Protein AF-A0A0R3PWZ1-F1 (afdb_monomer_lite)

Organism: Angiostrongylus costaricensis (NCBI:txid334426)

Foldseek 3Di:
DDDDDDDDDDDDDDDDPVNDPPVPPVVVVVVVVVVVVVVVVVVVVVVVVVVVVVVVVVVVPPDDVVNVVVVVVVVVVVVVVCCCVPVVDPPPPQLVVLVVVLVVVCVVPPPCSVVSVVSVVVSVVSVVVVVVCVVVPD

InterPro domains:
  IPR052632 MICOS complex subunit Mic19 [PTHR21588] (31-136)

pLDDT: mean 78.79, std 14.8, range [40.28, 95.31]

Structure (mmCIF, N/CA/C/O backbone):
data_AF-A0A0R3PWZ1-F1
#
_entry.id   AF-A0A0R3PWZ1-F1
#
loop_
_atom_site.group_PDB
_atom_site.id
_atom_site.type_symbol
_atom_site.label_atom_id
_atom_site.label_alt_id
_atom_site.label_comp_id
_atom_site.label_asym_id
_atom_site.label_entity_id
_atom_site.label_seq_id
_atom_site.pdbx_PDB_ins_code
_atom_site.Cartn_x
_atom_site.Cartn_y
_atom_site.Cartn_z
_atom_site.occupancy
_atom_site.B_iso_or_equiv
_atom_site.auth_seq_id
_atom_site.auth_comp_id
_atom_site.auth_asym_id
_atom_site.auth_atom_id
_atom_site.pdbx_PDB_model_num
ATOM 1 N N . MET A 1 1 ? 104.108 -31.757 -54.960 1.00 41.91 1 MET A N 1
ATOM 2 C CA . MET A 1 1 ? 103.082 -32.601 -55.608 1.00 41.91 1 MET A CA 1
ATOM 3 C C . MET A 1 1 ? 102.844 -33.812 -54.723 1.00 41.91 1 MET A C 1
ATOM 5 O O . MET A 1 1 ? 103.827 -34.422 -54.335 1.00 41.91 1 MET A O 1
ATOM 9 N N . GLY A 1 2 ? 101.577 -34.128 -54.437 1.00 45.41 2 GLY A N 1
ATOM 10 C CA . GLY A 1 2 ? 101.139 -35.422 -53.900 1.00 45.41 2 GLY A CA 1
ATOM 11 C C . GLY A 1 2 ? 101.084 -35.538 -52.375 1.00 45.41 2 GLY A C 1
ATOM 12 O O . GLY A 1 2 ? 102.123 -35.536 -51.733 1.00 45.41 2 GLY A O 1
ATOM 13 N N . SER A 1 3 ? 99.862 -35.666 -51.846 1.00 40.28 3 SER A N 1
ATOM 14 C CA . SER A 1 3 ? 99.496 -36.536 -50.715 1.00 40.28 3 SER A CA 1
ATOM 15 C C . SER A 1 3 ? 97.969 -36.561 -50.607 1.00 40.28 3 SER A C 1
ATOM 17 O O . SER A 1 3 ? 97.358 -35.620 -50.106 1.00 40.28 3 SER A O 1
ATOM 19 N N . SER A 1 4 ? 97.358 -37.620 -51.134 1.00 47.94 4 SER A N 1
ATOM 20 C CA . SER A 1 4 ? 95.931 -37.915 -50.991 1.00 47.94 4 SER A CA 1
ATOM 21 C C . SER A 1 4 ? 95.685 -38.523 -49.611 1.00 47.94 4 SER A C 1
ATOM 23 O O . SER A 1 4 ? 96.275 -39.552 -49.292 1.00 47.94 4 SER A O 1
ATOM 25 N N . GLN A 1 5 ? 94.814 -37.925 -48.800 1.00 46.25 5 GLN A N 1
ATOM 26 C CA . GLN A 1 5 ? 94.238 -38.593 -47.632 1.00 46.25 5 GLN A CA 1
ATOM 27 C C . GLN A 1 5 ? 92.798 -38.981 -47.964 1.00 46.25 5 GLN A C 1
ATOM 29 O O . GLN A 1 5 ? 91.972 -38.122 -48.259 1.00 46.25 5 GLN A O 1
ATOM 34 N N . SER A 1 6 ? 92.537 -40.288 -47.960 1.00 52.56 6 SER A N 1
ATOM 35 C CA . SER A 1 6 ? 91.194 -40.862 -48.051 1.00 52.56 6 SER A CA 1
ATOM 36 C C . SER A 1 6 ? 90.573 -40.838 -46.654 1.00 52.56 6 SER A C 1
ATOM 38 O O . SER A 1 6 ? 91.215 -41.288 -45.707 1.00 52.56 6 SER A O 1
ATOM 40 N N . GLN A 1 7 ? 89.361 -40.304 -46.518 1.00 52.31 7 GLN A N 1
ATOM 41 C CA . GLN A 1 7 ? 88.554 -40.401 -45.300 1.00 52.31 7 GLN A CA 1
ATOM 42 C C . GLN A 1 7 ? 87.459 -41.450 -45.536 1.00 52.31 7 GLN A C 1
ATOM 44 O O . GLN A 1 7 ? 86.674 -41.310 -46.470 1.00 52.31 7 GLN A O 1
ATOM 49 N N . GLU A 1 8 ? 87.436 -42.511 -44.725 1.00 59.28 8 GLU A N 1
ATOM 50 C CA . GLU A 1 8 ? 86.307 -43.448 -44.623 1.00 59.28 8 GLU A CA 1
ATOM 51 C C . GLU A 1 8 ? 85.128 -42.742 -43.929 1.00 59.28 8 GLU A C 1
ATOM 53 O O . GLU A 1 8 ? 85.274 -42.248 -42.809 1.00 59.28 8 GLU A O 1
ATOM 58 N N . GLU A 1 9 ? 83.971 -42.671 -44.594 1.00 64.31 9 GLU A N 1
ATOM 59 C CA . GLU A 1 9 ? 82.715 -42.184 -44.005 1.00 64.31 9 GLU A CA 1
ATOM 60 C C . GLU A 1 9 ? 82.015 -43.287 -43.180 1.00 64.31 9 GLU A C 1
ATOM 62 O O . GLU A 1 9 ? 82.086 -44.462 -43.546 1.00 64.31 9 GLU A O 1
ATOM 67 N N . PRO A 1 10 ? 81.325 -42.932 -42.076 1.00 63.06 10 PRO A N 1
ATOM 68 C CA . PRO A 1 10 ? 80.636 -43.886 -41.207 1.00 63.06 10 PRO A CA 1
ATOM 69 C C . PRO A 1 10 ? 79.372 -44.472 -41.855 1.00 63.06 10 PRO A C 1
ATOM 71 O O . PRO A 1 10 ? 78.689 -43.804 -42.631 1.00 63.06 10 PRO A O 1
ATOM 74 N N . ASP A 1 11 ? 79.034 -45.710 -41.482 1.00 65.25 11 ASP A N 1
ATOM 75 C CA . ASP A 1 11 ? 77.862 -46.429 -41.993 1.00 65.25 11 ASP A CA 1
ATOM 76 C C . ASP A 1 11 ? 76.552 -45.777 -41.513 1.00 65.25 11 ASP A C 1
ATOM 78 O O . ASP A 1 11 ? 76.187 -45.826 -40.334 1.00 65.25 11 ASP A O 1
ATOM 82 N N . VAL A 1 12 ? 75.862 -45.104 -42.436 1.00 71.69 12 VAL A N 1
ATOM 83 C CA . VAL A 1 12 ? 74.576 -44.448 -42.193 1.00 71.69 12 VAL A CA 1
ATOM 84 C C . VAL A 1 12 ? 73.464 -45.445 -42.494 1.00 71.69 12 VAL A C 1
ATOM 86 O O . VAL A 1 12 ? 73.212 -45.762 -43.658 1.00 71.69 12 VAL A O 1
ATOM 89 N N . VAL A 1 13 ? 72.733 -45.875 -41.463 1.00 73.56 13 VAL A N 1
ATOM 90 C CA . VAL A 1 13 ? 71.496 -46.649 -41.641 1.00 73.56 13 VAL A CA 1
ATOM 91 C C . VAL A 1 13 ? 70.459 -45.762 -42.333 1.00 73.56 13 VAL A C 1
ATOM 93 O O . VAL A 1 13 ? 69.869 -44.862 -41.734 1.00 73.56 13 VAL A O 1
ATOM 96 N N . ARG A 1 14 ? 70.263 -45.994 -43.632 1.00 67.44 14 ARG A N 1
ATOM 97 C CA . ARG A 1 14 ? 69.260 -45.309 -44.452 1.00 67.44 14 ARG A CA 1
ATOM 98 C C . ARG A 1 14 ? 67.923 -46.022 -44.296 1.00 67.44 14 ARG A C 1
ATOM 100 O O . ARG A 1 14 ? 67.679 -47.025 -44.956 1.00 67.44 14 ARG A O 1
ATOM 107 N N . ILE A 1 15 ? 67.073 -45.487 -43.428 1.00 67.31 15 ILE A N 1
ATOM 108 C CA . ILE A 1 15 ? 65.680 -45.925 -43.304 1.00 67.31 15 ILE A CA 1
ATOM 109 C C . ILE A 1 15 ? 64.953 -45.516 -44.588 1.00 67.31 15 ILE A C 1
ATOM 111 O O . ILE A 1 15 ? 64.995 -44.349 -44.996 1.00 67.31 15 ILE A O 1
ATOM 115 N N . SER A 1 16 ? 64.325 -46.475 -45.262 1.00 66.69 16 SER A N 1
ATOM 116 C CA . SER A 1 16 ? 63.590 -46.206 -46.499 1.00 66.69 16 SER A CA 1
ATOM 117 C C . SER A 1 16 ? 62.282 -45.488 -46.174 1.00 66.69 16 SER A C 1
ATOM 119 O O . SER A 1 16 ? 61.626 -45.792 -45.185 1.00 66.69 16 SER A O 1
ATOM 121 N N . ARG A 1 17 ? 61.845 -44.548 -47.023 1.00 60.62 17 ARG A N 1
ATOM 122 C CA . ARG A 1 17 ? 60.597 -43.779 -46.815 1.00 60.62 17 ARG A CA 1
ATOM 123 C C . ARG A 1 17 ? 59.343 -44.665 -46.663 1.00 60.62 17 ARG A C 1
ATOM 125 O O . ARG A 1 17 ? 58.346 -44.205 -46.127 1.00 60.62 17 ARG A O 1
ATOM 132 N N . SER A 1 18 ? 59.411 -45.920 -47.103 1.00 64.12 18 SER A N 1
ATOM 133 C CA . SER A 1 18 ? 58.389 -46.963 -46.947 1.00 64.12 18 SER A CA 1
ATOM 134 C C . SER A 1 18 ? 58.337 -47.627 -45.562 1.00 64.12 18 SER A C 1
ATOM 136 O O . SER A 1 18 ? 57.427 -48.406 -45.310 1.00 64.12 18 SER A O 1
ATOM 138 N N . GLU A 1 19 ? 59.312 -47.370 -44.686 1.00 64.62 19 GLU A N 1
ATOM 139 C CA . GLU A 1 19 ? 59.413 -47.938 -43.327 1.00 64.62 19 GLU A CA 1
ATOM 140 C C . GLU A 1 19 ? 58.860 -46.984 -42.252 1.00 64.62 19 GLU A C 1
ATOM 142 O O . GLU A 1 19 ? 58.816 -47.326 -41.071 1.00 64.62 19 GLU A O 1
ATOM 147 N N . VAL A 1 20 ? 58.435 -45.781 -42.653 1.00 61.94 20 VAL A N 1
ATOM 148 C CA . VAL A 1 20 ? 57.816 -44.786 -41.773 1.00 61.94 20 VAL A CA 1
ATOM 149 C C . VAL A 1 20 ? 56.318 -45.106 -41.661 1.00 61.94 20 VAL A C 1
ATOM 151 O O . VAL A 1 20 ? 55.656 -45.151 -42.698 1.00 61.94 20 VAL A O 1
ATOM 154 N N . PRO A 1 21 ? 55.767 -45.328 -40.450 1.00 62.56 21 PRO A N 1
ATOM 155 C CA . PRO A 1 21 ? 54.336 -45.566 -40.262 1.00 62.56 21 PRO A CA 1
ATOM 156 C C . PRO A 1 21 ? 53.495 -44.451 -40.896 1.00 62.56 21 PRO A C 1
ATOM 158 O O . PRO A 1 21 ? 53.876 -43.282 -40.812 1.00 62.56 21 PRO A O 1
ATOM 161 N N . ASP A 1 22 ? 52.342 -44.787 -41.484 1.00 60.00 22 ASP A N 1
ATOM 162 C CA . ASP A 1 22 ? 51.478 -43.825 -42.195 1.00 60.00 22 ASP A CA 1
ATOM 163 C C . ASP A 1 22 ? 51.063 -42.614 -41.333 1.00 60.00 22 ASP A C 1
ATOM 165 O O . ASP A 1 22 ? 50.861 -41.522 -41.864 1.00 60.00 22 ASP A O 1
ATOM 169 N N . GLU A 1 23 ? 51.038 -42.762 -40.003 1.00 56.72 23 GLU A N 1
ATOM 170 C CA . GLU A 1 23 ? 50.819 -41.674 -39.032 1.00 56.72 23 GLU A CA 1
ATOM 171 C C . GLU A 1 23 ? 51.863 -40.538 -39.106 1.00 56.72 23 GLU A C 1
ATOM 173 O O . GLU A 1 23 ? 51.588 -39.416 -38.684 1.00 56.72 23 GLU A O 1
ATOM 178 N N . TYR A 1 24 ? 53.047 -40.794 -39.672 1.00 56.94 24 TYR A N 1
ATOM 179 C CA . TYR A 1 24 ? 54.149 -39.834 -39.822 1.00 56.94 24 TYR A CA 1
ATOM 180 C C . TYR A 1 24 ? 54.417 -39.445 -41.279 1.00 56.94 24 TYR A C 1
ATOM 182 O O . TYR A 1 24 ? 55.435 -38.814 -41.587 1.00 56.94 24 TYR A O 1
ATOM 190 N N . ASN A 1 25 ? 53.515 -39.788 -42.200 1.00 63.56 25 ASN A N 1
ATOM 191 C CA . ASN A 1 25 ? 53.626 -39.339 -43.578 1.00 63.56 25 ASN A CA 1
ATOM 192 C C . ASN A 1 25 ? 53.347 -37.826 -43.620 1.00 63.56 25 ASN A C 1
ATOM 194 O O . ASN A 1 25 ? 52.211 -37.372 -43.474 1.00 63.56 25 ASN A O 1
ATOM 198 N N . GLY A 1 26 ? 54.402 -37.019 -43.773 1.00 66.12 26 GLY A N 1
ATOM 199 C CA . GLY A 1 26 ? 54.324 -35.553 -43.692 1.00 66.12 26 GLY A CA 1
ATOM 200 C C . GLY A 1 26 ? 53.352 -34.912 -44.690 1.00 66.12 26 GLY A C 1
ATOM 201 O O . GLY A 1 26 ? 52.910 -33.784 -44.472 1.00 66.12 26 GLY A O 1
ATOM 202 N N . ASP A 1 27 ? 52.990 -35.637 -45.748 1.00 71.19 27 ASP A N 1
ATOM 203 C CA . ASP A 1 27 ? 52.001 -35.214 -46.737 1.00 71.19 27 ASP A CA 1
ATOM 204 C C . ASP A 1 27 ? 50.559 -35.358 -46.201 1.00 71.19 27 ASP A C 1
ATOM 206 O O . ASP A 1 27 ? 49.785 -34.408 -46.311 1.00 71.19 27 ASP A O 1
ATOM 210 N N . LEU A 1 28 ? 50.237 -36.456 -45.497 1.00 74.25 28 LEU A N 1
ATOM 211 C CA . LEU A 1 28 ? 48.957 -36.637 -44.785 1.00 74.25 28 LEU A CA 1
ATOM 212 C C . LEU A 1 28 ? 48.809 -35.623 -43.641 1.00 74.25 28 LEU A C 1
ATOM 214 O O . LEU A 1 28 ? 47.764 -34.995 -43.482 1.00 74.25 28 LEU A O 1
ATOM 218 N N . CYS A 1 29 ? 49.889 -35.395 -42.888 1.00 76.56 29 CYS A N 1
ATOM 219 C CA . CYS A 1 29 ? 49.922 -34.401 -41.812 1.00 76.56 29 CYS A CA 1
ATOM 220 C C . CYS A 1 29 ? 49.656 -32.979 -42.343 1.00 76.56 29 CYS A C 1
ATOM 222 O O . CYS A 1 29 ? 48.900 -32.208 -41.749 1.00 76.56 29 CYS A O 1
ATOM 224 N N . ARG A 1 30 ? 50.236 -32.630 -43.499 1.00 81.50 30 ARG A N 1
ATOM 225 C CA . ARG A 1 30 ? 50.037 -31.328 -44.153 1.00 81.50 30 ARG A CA 1
ATOM 226 C C . ARG A 1 30 ? 48.596 -31.131 -44.624 1.00 81.50 30 ARG A C 1
ATOM 228 O O . ARG A 1 30 ? 48.087 -30.015 -44.527 1.00 81.50 30 ARG A O 1
ATOM 235 N N . GLU A 1 31 ? 47.960 -32.181 -45.129 1.00 86.50 31 GLU A N 1
ATOM 236 C CA . GLU A 1 31 ? 46.569 -32.150 -45.582 1.00 86.50 31 GLU A CA 1
ATOM 237 C C . GLU A 1 31 ? 45.577 -32.037 -44.415 1.00 86.50 31 GLU A C 1
ATOM 239 O O . GLU A 1 31 ? 44.629 -31.255 -44.485 1.00 86.50 31 GLU A O 1
ATOM 244 N N . GLU A 1 32 ? 45.818 -32.738 -43.305 1.00 86.50 32 GLU A N 1
ATOM 245 C CA . GLU A 1 32 ? 45.018 -32.598 -42.079 1.00 86.50 32 GLU A CA 1
ATOM 246 C C . GLU A 1 32 ? 45.123 -31.176 -41.499 1.00 86.50 32 GLU A C 1
ATOM 248 O O . GLU A 1 32 ? 44.114 -30.517 -41.255 1.00 86.50 32 GLU A O 1
ATOM 253 N N . LEU A 1 33 ? 46.342 -30.631 -41.415 1.00 89.12 33 LEU A N 1
ATOM 254 C CA . LEU A 1 33 ? 46.583 -29.243 -41.000 1.00 89.12 33 LEU A CA 1
ATOM 255 C C . LEU A 1 33 ? 45.892 -28.213 -41.907 1.00 89.12 33 LEU A C 1
ATOM 257 O O . LEU A 1 33 ? 45.516 -27.133 -41.445 1.00 89.12 33 LEU A O 1
ATOM 261 N N . ALA A 1 34 ? 45.758 -28.499 -43.204 1.00 90.56 34 ALA A N 1
ATOM 262 C CA . ALA A 1 34 ? 45.042 -27.629 -44.132 1.00 90.56 34 ALA A CA 1
ATOM 263 C C . ALA A 1 34 ? 43.528 -27.653 -43.867 1.00 90.56 34 ALA A C 1
ATOM 265 O O . ALA A 1 34 ? 42.909 -26.588 -43.827 1.00 90.56 34 ALA A O 1
ATOM 266 N N . ARG A 1 35 ? 42.961 -28.838 -43.607 1.00 91.88 35 ARG A N 1
ATOM 267 C CA . ARG A 1 35 ? 41.544 -29.008 -43.253 1.00 91.88 35 ARG A CA 1
ATOM 268 C C . ARG A 1 35 ? 41.190 -28.319 -41.940 1.00 91.88 35 ARG A C 1
ATOM 270 O O . ARG A 1 35 ? 40.254 -27.522 -41.918 1.00 91.88 35 ARG A O 1
ATOM 277 N N . GLU A 1 36 ? 41.987 -28.508 -40.890 1.00 91.38 36 GLU A N 1
ATOM 278 C CA . GLU A 1 36 ? 41.769 -27.830 -39.603 1.00 91.38 36 GLU A CA 1
ATOM 279 C C . GLU A 1 36 ? 41.805 -26.301 -39.736 1.00 91.38 36 GLU A C 1
ATOM 281 O O . GLU A 1 36 ? 41.040 -25.582 -39.088 1.00 91.38 36 GLU A O 1
ATOM 286 N N . ARG A 1 37 ? 42.694 -25.768 -40.585 1.00 92.25 37 ARG A N 1
ATOM 287 C CA . ARG A 1 37 ? 42.774 -24.321 -40.837 1.00 92.25 37 ARG A CA 1
ATOM 288 C C . ARG A 1 37 ? 41.538 -23.796 -41.550 1.00 92.25 37 ARG A C 1
ATOM 290 O O . ARG A 1 37 ? 41.084 -22.711 -41.193 1.00 92.25 37 ARG A O 1
ATOM 297 N N . GLU A 1 38 ? 41.012 -24.532 -42.524 1.00 94.75 38 GLU A N 1
ATOM 298 C CA . GLU A 1 38 ? 39.784 -24.152 -43.222 1.00 94.75 38 GLU A CA 1
ATOM 299 C C . GLU A 1 38 ? 38.582 -24.184 -42.271 1.00 94.75 38 GLU A C 1
ATOM 301 O O . GLU A 1 38 ? 37.822 -23.218 -42.201 1.00 94.75 38 GLU A O 1
ATOM 306 N N . GLU A 1 39 ? 38.448 -25.241 -41.471 1.00 94.44 39 GLU A N 1
ATOM 307 C CA . GLU A 1 39 ? 37.356 -25.378 -40.506 1.00 94.44 39 GLU A CA 1
ATOM 308 C C . GLU A 1 39 ? 37.413 -24.291 -39.424 1.00 94.44 39 GLU A C 1
ATOM 310 O O . GLU A 1 39 ? 36.411 -23.638 -39.124 1.00 94.44 39 GLU A O 1
ATOM 315 N N . LYS A 1 40 ? 38.610 -24.001 -38.901 1.00 93.94 40 LYS A N 1
ATOM 316 C CA . LYS A 1 40 ? 38.826 -22.896 -37.960 1.00 93.94 40 LYS A CA 1
ATOM 317 C C . LYS A 1 40 ? 38.483 -21.542 -38.578 1.00 93.94 40 LYS A C 1
ATOM 319 O O . LYS A 1 40 ? 37.979 -20.667 -37.870 1.00 93.94 40 LYS A O 1
ATOM 324 N N . LEU A 1 41 ? 38.772 -21.341 -39.865 1.00 95.31 41 LEU A N 1
ATOM 325 C CA . LEU A 1 41 ? 38.420 -20.107 -40.562 1.00 95.31 41 LEU A CA 1
ATOM 326 C C . LEU A 1 41 ? 36.897 -19.961 -40.654 1.00 95.31 41 LEU A C 1
ATOM 328 O O . LEU A 1 41 ? 36.375 -18.918 -40.266 1.00 95.31 41 LEU A O 1
ATOM 332 N N . ARG A 1 42 ? 36.188 -21.031 -41.041 1.00 95.31 42 ARG A N 1
ATOM 333 C CA . ARG A 1 42 ? 34.716 -21.063 -41.087 1.00 95.31 42 ARG A CA 1
ATOM 334 C C . ARG A 1 42 ? 34.091 -20.787 -39.725 1.00 95.31 42 ARG A C 1
ATOM 336 O O . ARG A 1 42 ? 33.243 -19.907 -39.618 1.00 95.31 42 ARG A O 1
ATOM 343 N N . MET A 1 43 ? 34.555 -21.464 -38.673 1.00 90.50 43 MET A N 1
ATOM 344 C CA . MET A 1 43 ? 34.071 -21.221 -37.310 1.00 90.50 43 MET A CA 1
ATOM 345 C C . MET A 1 43 ? 34.327 -19.781 -36.861 1.00 90.50 43 MET A C 1
ATOM 347 O O . MET A 1 43 ? 33.490 -19.178 -36.194 1.00 90.50 43 MET A O 1
ATOM 351 N N . ARG A 1 44 ? 35.474 -19.195 -37.224 1.00 94.19 44 ARG A N 1
ATOM 352 C CA . ARG A 1 44 ? 35.788 -17.803 -36.882 1.00 94.19 44 ARG A CA 1
ATOM 353 C C . ARG A 1 44 ? 34.877 -16.817 -37.609 1.00 94.19 44 ARG A C 1
ATOM 355 O O . ARG A 1 44 ? 34.463 -15.837 -36.995 1.00 94.19 44 ARG A O 1
ATOM 362 N N . GLU A 1 45 ? 34.572 -17.059 -38.879 1.00 95.06 45 GLU A N 1
ATOM 363 C CA . GLU A 1 45 ? 33.619 -16.256 -39.652 1.00 95.06 45 GLU A CA 1
ATOM 364 C C . GLU A 1 45 ? 32.198 -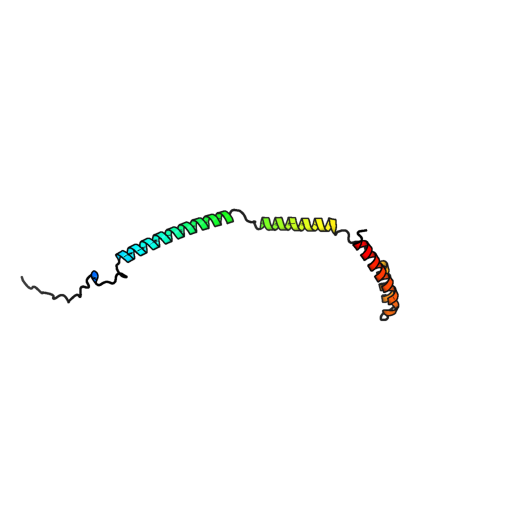16.382 -39.098 1.00 95.06 45 GLU A C 1
ATOM 366 O O . GLU A 1 45 ? 31.512 -15.375 -38.928 1.00 95.06 45 GLU A O 1
ATOM 371 N N . GLU A 1 46 ? 31.774 -17.593 -38.739 1.00 93.50 46 GLU A N 1
ATOM 372 C CA . GLU A 1 46 ? 30.474 -17.831 -38.114 1.00 93.50 46 GLU A CA 1
ATOM 373 C C . GLU A 1 46 ? 30.375 -17.140 -36.749 1.00 93.50 46 GLU A C 1
ATOM 375 O O . GLU A 1 46 ? 29.411 -16.420 -36.496 1.00 93.50 46 GLU A O 1
ATOM 380 N N . MET A 1 47 ? 31.408 -17.245 -35.908 1.00 89.94 47 MET A N 1
ATOM 381 C CA . MET A 1 47 ? 31.496 -16.520 -34.635 1.00 89.94 47 MET A CA 1
ATOM 382 C C . MET A 1 47 ? 31.511 -15.002 -34.832 1.00 89.94 47 MET A C 1
ATOM 384 O O . MET A 1 47 ? 30.887 -14.282 -34.054 1.00 89.94 47 MET A O 1
ATOM 388 N N . ALA A 1 48 ? 32.183 -14.494 -35.868 1.00 92.81 48 ALA A N 1
ATOM 389 C CA . ALA A 1 48 ? 32.170 -13.070 -36.194 1.00 92.81 48 ALA A CA 1
ATOM 390 C C . ALA A 1 48 ? 30.766 -12.608 -36.613 1.00 92.81 48 ALA A C 1
ATOM 392 O O . ALA A 1 48 ? 30.292 -11.582 -36.130 1.00 92.81 48 ALA A O 1
ATOM 393 N N . ARG A 1 49 ? 30.066 -13.399 -37.433 1.00 91.31 49 ARG A N 1
ATOM 394 C CA . ARG A 1 49 ? 28.693 -13.124 -37.871 1.00 91.31 49 ARG A CA 1
ATOM 395 C C . ARG A 1 49 ? 27.690 -13.198 -36.718 1.00 91.31 49 ARG A C 1
ATOM 397 O O . ARG A 1 49 ? 26.819 -12.338 -36.613 1.00 91.31 49 ARG A O 1
ATOM 404 N N . LEU A 1 50 ? 27.809 -14.200 -35.847 1.00 86.38 50 LEU A N 1
ATOM 405 C CA . LEU A 1 50 ? 26.986 -14.330 -34.642 1.00 86.38 50 LEU A CA 1
ATOM 406 C C . LEU A 1 50 ? 27.250 -13.179 -33.664 1.00 86.38 50 LEU A C 1
ATOM 408 O O . LEU A 1 50 ? 26.301 -12.626 -33.116 1.00 86.38 50 LEU A O 1
ATOM 412 N N . SER A 1 51 ? 28.509 -12.764 -33.505 1.00 86.50 51 SER A N 1
ATOM 413 C CA . SER A 1 51 ? 28.892 -11.598 -32.699 1.00 86.50 51 SER A C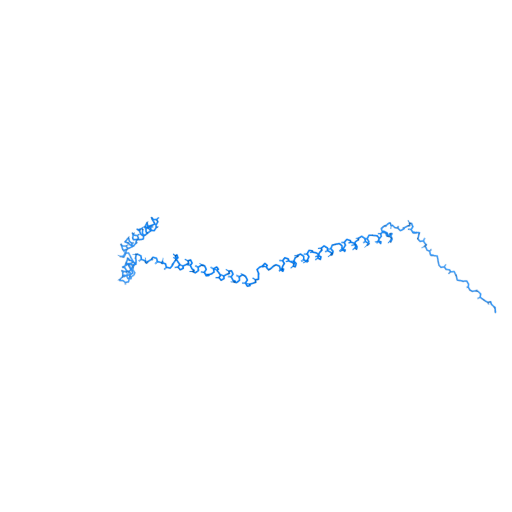A 1
ATOM 414 C C . SER A 1 51 ? 28.322 -10.294 -33.267 1.00 86.50 51 SER A C 1
ATOM 416 O O . SER A 1 51 ? 27.790 -9.477 -32.518 1.00 86.50 51 SER A O 1
ATOM 418 N N . GLU A 1 52 ? 28.342 -10.114 -34.592 1.00 85.81 52 GLU A N 1
ATOM 419 C CA . GLU A 1 52 ? 27.730 -8.957 -35.255 1.00 85.81 52 GLU A CA 1
ATOM 420 C C . GLU A 1 52 ? 26.206 -8.942 -35.063 1.00 85.81 52 GLU A C 1
ATOM 422 O O . GLU A 1 52 ? 25.632 -7.910 -34.720 1.00 85.81 52 GLU A O 1
ATOM 427 N N . LEU A 1 53 ? 25.535 -10.089 -35.214 1.00 80.00 53 LEU A N 1
ATOM 428 C CA . LEU A 1 53 ? 24.102 -10.215 -34.935 1.00 80.00 53 LEU A CA 1
ATOM 429 C C . LEU A 1 53 ? 23.786 -9.921 -33.466 1.00 80.00 53 LEU A C 1
ATOM 431 O O . LEU A 1 53 ? 22.843 -9.182 -33.191 1.00 80.00 53 LEU A O 1
ATOM 435 N N . GLN A 1 54 ? 24.594 -10.425 -32.531 1.00 78.00 54 GLN A N 1
ATOM 436 C CA . GLN A 1 54 ? 24.443 -10.144 -31.107 1.00 78.00 54 GLN A CA 1
ATOM 437 C C . GLN A 1 54 ? 24.639 -8.649 -30.816 1.00 78.00 54 GLN A C 1
ATOM 439 O O . GLN A 1 54 ? 23.824 -8.049 -30.117 1.00 78.00 54 GLN A O 1
ATOM 444 N N . GLN A 1 55 ? 25.649 -8.007 -31.410 1.00 72.88 55 GLN A N 1
ATOM 445 C CA . GLN A 1 55 ? 25.836 -6.558 -31.327 1.00 72.88 55 GLN A CA 1
ATOM 446 C C . GLN A 1 55 ? 24.656 -5.793 -31.926 1.00 72.88 55 GLN A C 1
ATOM 448 O O . GLN A 1 55 ? 24.254 -4.788 -31.349 1.00 72.88 55 GLN A O 1
ATOM 453 N N . ARG A 1 56 ? 24.045 -6.265 -33.019 1.00 66.75 56 ARG A N 1
ATOM 454 C CA . ARG A 1 56 ? 22.831 -5.671 -33.616 1.00 66.75 56 ARG A CA 1
ATOM 455 C C . ARG A 1 56 ? 21.593 -5.845 -32.731 1.00 66.75 56 ARG A C 1
ATOM 457 O O . ARG A 1 56 ? 20.790 -4.923 -32.614 1.00 66.75 56 ARG A O 1
ATOM 464 N N . THR A 1 57 ? 21.471 -6.973 -32.031 1.00 59.31 57 THR A N 1
ATOM 465 C CA . THR A 1 57 ? 20.426 -7.167 -31.010 1.00 59.31 57 THR A CA 1
ATOM 466 C C . THR A 1 57 ? 20.670 -6.347 -29.743 1.00 59.31 57 THR A C 1
ATOM 468 O O . THR A 1 57 ? 19.705 -5.917 -29.128 1.00 59.31 57 THR A O 1
ATOM 471 N N . LEU A 1 58 ? 21.932 -6.074 -29.384 1.00 55.50 58 LEU A N 1
ATOM 472 C CA . LEU A 1 58 ? 22.321 -5.202 -28.264 1.00 55.50 58 LEU A CA 1
ATOM 473 C C . LEU A 1 58 ? 22.239 -3.705 -28.615 1.00 55.50 58 LEU A C 1
ATOM 475 O O . LEU A 1 58 ? 22.089 -2.876 -27.725 1.00 55.50 58 LEU A O 1
ATOM 479 N N . SER A 1 59 ? 22.349 -3.351 -29.899 1.00 52.41 59 SER A N 1
ATOM 480 C CA . SER A 1 59 ? 22.157 -1.983 -30.415 1.00 52.41 59 SER A CA 1
ATOM 481 C C . SER A 1 59 ? 20.712 -1.690 -30.819 1.00 52.41 59 SER A C 1
ATOM 483 O O . SER A 1 59 ? 20.372 -0.540 -31.090 1.00 52.41 59 SER A O 1
ATOM 485 N N . THR A 1 60 ? 19.834 -2.692 -30.759 1.00 54.94 60 THR A N 1
ATOM 486 C CA . THR A 1 60 ? 18.427 -2.440 -30.453 1.00 54.94 60 THR A CA 1
ATOM 487 C C . THR A 1 60 ? 18.370 -2.263 -28.937 1.00 54.94 60 THR A C 1
ATOM 489 O O . THR A 1 60 ? 18.700 -3.215 -28.231 1.00 54.94 60 THR A O 1
ATOM 492 N N . PRO A 1 61 ? 18.035 -1.080 -28.396 1.00 50.28 61 PRO A N 1
ATOM 493 C CA . PRO A 1 61 ? 18.038 -0.883 -26.957 1.00 50.28 61 PRO A CA 1
ATOM 494 C C . PRO A 1 61 ? 16.907 -1.723 -26.361 1.00 50.28 61 PRO A C 1
ATOM 496 O O . PRO A 1 61 ? 15.751 -1.308 -26.302 1.00 50.28 61 PRO A O 1
ATOM 499 N N . LEU A 1 62 ? 17.234 -2.937 -25.924 1.00 57.47 62 LEU A N 1
ATOM 500 C CA . LEU A 1 62 ? 16.429 -3.669 -24.965 1.00 57.47 62 LEU A CA 1
ATOM 501 C C . LEU A 1 62 ? 16.613 -2.944 -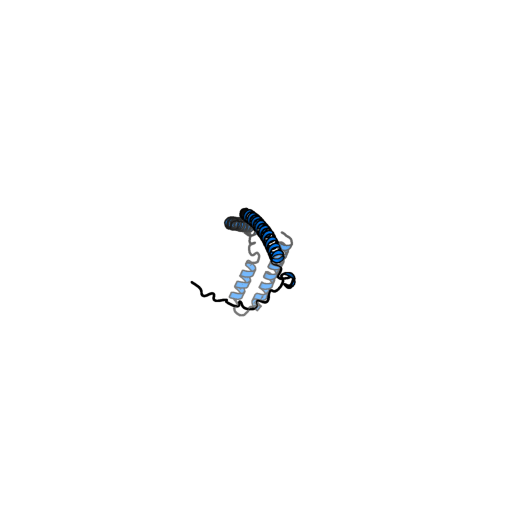23.631 1.00 57.47 62 LEU A C 1
ATOM 503 O O . LEU A 1 62 ? 17.489 -3.279 -22.844 1.00 57.47 62 LEU A O 1
ATOM 507 N N . ASN A 1 63 ? 15.794 -1.912 -23.438 1.00 58.53 63 ASN A N 1
ATOM 508 C CA . ASN A 1 63 ? 15.702 -1.082 -22.247 1.00 58.53 63 ASN A CA 1
ATOM 509 C C . ASN A 1 63 ? 17.040 -0.461 -21.819 1.00 58.53 63 ASN A C 1
ATOM 511 O O . ASN A 1 63 ? 17.814 -1.027 -21.041 1.00 58.53 63 ASN A O 1
ATOM 515 N N . SER A 1 64 ? 17.261 0.775 -22.252 1.00 57.19 64 SER A N 1
ATOM 516 C CA . SER A 1 64 ? 18.192 1.645 -21.544 1.00 57.19 64 SER A CA 1
ATOM 517 C C . SER A 1 64 ? 17.807 1.693 -20.055 1.00 57.19 64 SER A C 1
ATOM 519 O O . SER A 1 64 ? 16.636 1.550 -19.695 1.00 57.19 64 SER A O 1
ATOM 521 N N . SER A 1 65 ? 18.771 1.884 -19.153 1.00 61.03 65 SER A N 1
ATOM 522 C CA . SER A 1 65 ? 18.467 2.106 -17.729 1.00 61.03 65 SER A CA 1
ATOM 523 C C . SER A 1 65 ? 17.446 3.237 -17.530 1.00 61.03 65 SER A C 1
ATOM 525 O O . SER A 1 65 ? 16.642 3.181 -16.604 1.00 61.03 65 SER A O 1
ATOM 527 N N . ALA A 1 66 ? 17.432 4.205 -18.451 1.00 64.12 66 ALA A N 1
ATOM 528 C CA . ALA A 1 66 ? 16.452 5.279 -18.521 1.00 64.12 66 ALA A CA 1
ATOM 529 C C . ALA A 1 66 ? 15.030 4.776 -18.837 1.00 64.12 66 ALA A C 1
ATOM 531 O O . ALA A 1 66 ? 14.087 5.213 -18.186 1.00 64.12 66 ALA A O 1
ATOM 532 N N . ASP A 1 67 ? 14.861 3.800 -19.736 1.00 72.69 67 ASP A N 1
ATOM 533 C CA . ASP A 1 67 ? 13.547 3.201 -20.024 1.00 72.69 67 ASP A CA 1
ATOM 534 C C . ASP A 1 67 ? 12.985 2.442 -18.812 1.00 72.69 67 ASP A C 1
ATOM 536 O O . ASP A 1 67 ? 11.774 2.413 -18.588 1.00 72.69 67 ASP A O 1
ATOM 540 N N . PHE A 1 68 ? 13.849 1.807 -18.015 1.00 73.50 68 PHE A N 1
ATOM 541 C CA . PHE A 1 68 ? 13.432 1.156 -16.770 1.00 73.50 68 PHE A CA 1
ATOM 542 C C . PHE A 1 68 ? 13.012 2.170 -15.707 1.00 73.50 68 PHE A C 1
ATOM 544 O O . PHE A 1 68 ? 12.021 1.951 -15.012 1.00 73.50 68 PHE A O 1
ATOM 551 N N . GLU A 1 69 ? 13.750 3.269 -15.584 1.00 81.12 69 GLU A N 1
ATOM 552 C CA . GLU A 1 69 ? 13.443 4.335 -14.636 1.00 81.12 69 GLU A CA 1
ATOM 553 C C . GLU A 1 69 ? 12.154 5.072 -15.015 1.00 81.12 69 GLU A C 1
ATOM 555 O O . GLU A 1 69 ? 11.303 5.314 -14.159 1.00 81.12 69 GLU A O 1
ATOM 560 N N . GLU A 1 70 ? 11.941 5.327 -16.305 1.00 81.88 70 GLU A 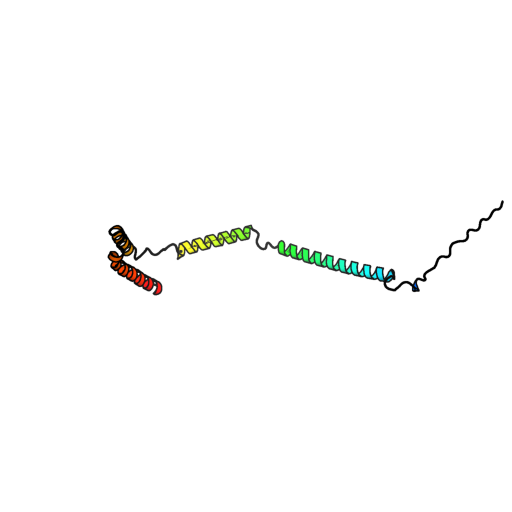N 1
ATOM 561 C CA . GLU A 1 70 ? 10.707 5.920 -16.813 1.00 81.88 70 GLU A CA 1
ATOM 562 C C . GLU A 1 70 ? 9.505 4.991 -16.608 1.00 81.88 70 GLU A C 1
ATOM 564 O O . GLU A 1 70 ? 8.471 5.419 -16.095 1.00 81.88 70 GLU A O 1
ATOM 569 N N . ARG A 1 71 ? 9.641 3.689 -16.893 1.00 83.50 71 ARG A N 1
ATOM 570 C CA . ARG A 1 71 ? 8.576 2.711 -16.608 1.00 83.50 71 ARG A CA 1
ATOM 571 C C . ARG A 1 71 ? 8.276 2.591 -15.119 1.00 83.50 71 ARG A C 1
ATOM 573 O O . ARG A 1 71 ? 7.109 2.467 -14.754 1.00 83.50 71 ARG A O 1
ATOM 580 N N . LYS A 1 72 ? 9.300 2.647 -14.264 1.00 89.06 72 LYS A N 1
ATOM 581 C CA . LYS A 1 72 ? 9.122 2.664 -12.810 1.00 89.06 72 LYS A CA 1
ATOM 582 C C . LYS A 1 72 ? 8.361 3.915 -12.373 1.00 89.06 72 LYS A C 1
ATOM 584 O O . LYS A 1 72 ? 7.397 3.796 -11.629 1.00 89.06 72 LYS A O 1
ATOM 589 N N . ARG A 1 73 ? 8.716 5.086 -12.905 1.00 90.81 73 ARG A N 1
ATOM 590 C CA . ARG A 1 73 ? 8.018 6.345 -12.621 1.00 90.81 73 ARG A CA 1
ATOM 591 C C . ARG A 1 73 ? 6.545 6.296 -13.033 1.00 90.81 73 ARG A C 1
ATOM 593 O O . ARG A 1 73 ? 5.689 6.682 -12.247 1.00 90.81 73 ARG A O 1
ATOM 600 N N . ILE A 1 74 ? 6.247 5.785 -14.229 1.00 89.06 74 ILE A N 1
ATOM 601 C CA . ILE A 1 74 ? 4.868 5.634 -14.728 1.00 89.06 74 ILE A CA 1
ATOM 602 C C . ILE A 1 74 ? 4.067 4.659 -13.854 1.00 89.06 74 ILE A C 1
ATOM 604 O O . ILE A 1 74 ? 2.878 4.877 -13.596 1.00 89.06 74 ILE A O 1
ATOM 608 N N . PHE A 1 75 ? 4.702 3.574 -13.407 1.00 91.56 75 PHE A N 1
ATOM 609 C CA . PHE A 1 75 ? 4.084 2.616 -12.499 1.00 91.56 75 PHE A CA 1
ATOM 610 C C . PHE A 1 75 ? 3.777 3.257 -11.144 1.00 91.56 75 PHE A C 1
ATOM 612 O O . PHE A 1 75 ? 2.630 3.199 -10.708 1.00 91.56 75 PHE A O 1
ATOM 619 N N . ASP A 1 76 ? 4.760 3.917 -10.532 1.00 90.81 76 ASP A N 1
ATOM 620 C CA . ASP A 1 76 ? 4.617 4.578 -9.233 1.00 90.81 76 ASP A CA 1
ATOM 621 C C . ASP A 1 76 ? 3.517 5.658 -9.286 1.00 90.81 76 ASP A C 1
ATOM 623 O O . ASP A 1 76 ? 2.616 5.666 -8.448 1.00 90.81 76 ASP A O 1
ATOM 627 N N . GLU A 1 77 ? 3.493 6.485 -10.337 1.00 92.56 77 GLU A N 1
ATOM 628 C CA . GLU A 1 77 ? 2.439 7.484 -10.575 1.00 92.56 77 GLU A CA 1
ATOM 629 C C . GLU A 1 77 ? 1.053 6.838 -10.752 1.00 92.56 77 GLU A C 1
ATOM 631 O O . GLU A 1 77 ? 0.036 7.330 -10.256 1.00 92.56 77 GLU A O 1
ATOM 636 N N . THR A 1 78 ? 0.980 5.707 -11.455 1.00 88.88 78 THR A N 1
ATOM 637 C CA . THR A 1 78 ? -0.284 4.988 -11.653 1.00 88.88 78 THR A CA 1
ATOM 638 C C . THR A 1 78 ? -0.783 4.368 -10.357 1.00 88.88 78 THR A C 1
ATOM 640 O O . THR A 1 78 ? -1.984 4.436 -10.089 1.00 88.88 78 THR A O 1
ATOM 643 N N . VAL A 1 79 ? 0.108 3.805 -9.544 1.00 89.38 79 VAL A N 1
ATOM 644 C CA . VAL A 1 79 ? -0.232 3.279 -8.220 1.00 89.38 79 VAL A CA 1
ATOM 645 C C . VAL A 1 79 ? -0.744 4.402 -7.332 1.00 89.38 79 VAL A C 1
ATOM 647 O O . VAL A 1 79 ? -1.820 4.253 -6.764 1.00 89.38 79 VAL A O 1
ATOM 650 N N . GLU A 1 80 ? -0.061 5.544 -7.276 1.00 86.44 80 GLU A N 1
ATOM 651 C CA . GLU A 1 80 ? -0.497 6.700 -6.485 1.00 86.44 80 GLU A CA 1
ATOM 652 C C . GLU A 1 80 ? -1.865 7.227 -6.952 1.00 86.44 80 GLU A C 1
ATOM 654 O O . GLU A 1 80 ? -2.754 7.526 -6.150 1.00 86.44 80 GLU A O 1
ATOM 659 N N . ARG A 1 81 ? -2.102 7.270 -8.265 1.00 83.88 81 ARG A N 1
ATOM 660 C CA . ARG A 1 81 ? -3.392 7.675 -8.842 1.00 83.88 81 ARG A CA 1
ATOM 661 C C . ARG A 1 81 ? -4.512 6.677 -8.545 1.00 83.88 81 ARG A C 1
ATOM 663 O O . ARG A 1 81 ? -5.651 7.080 -8.318 1.00 83.88 81 ARG A O 1
ATOM 670 N N . VAL A 1 82 ? -4.226 5.378 -8.552 1.00 84.88 82 VAL A N 1
ATOM 671 C CA . VAL A 1 82 ? -5.195 4.343 -8.159 1.00 84.88 82 VAL A CA 1
ATOM 672 C C . VAL A 1 82 ? -5.441 4.409 -6.654 1.00 84.88 82 VAL A C 1
ATOM 674 O O . VAL A 1 82 ? -6.590 4.374 -6.223 1.00 84.88 82 VAL A O 1
ATOM 677 N N . GLN A 1 83 ? -4.396 4.589 -5.854 1.00 80.12 83 GLN A N 1
ATOM 678 C CA . GLN A 1 83 ? -4.484 4.725 -4.407 1.00 80.12 83 GLN A CA 1
ATOM 679 C C . GLN A 1 83 ? -5.322 5.941 -4.011 1.00 80.12 83 GLN A C 1
ATOM 681 O O . GLN A 1 83 ? -6.275 5.818 -3.251 1.00 80.12 83 GLN A O 1
ATOM 686 N N . SER A 1 84 ? -5.053 7.103 -4.594 1.00 76.12 84 SER A N 1
ATOM 687 C CA . SER A 1 84 ? -5.837 8.314 -4.340 1.00 76.12 84 SER A CA 1
ATOM 688 C C . SER A 1 84 ? -7.287 8.205 -4.818 1.00 76.12 84 SER A C 1
ATOM 690 O O . SER A 1 84 ? -8.174 8.780 -4.198 1.00 76.12 84 SER A O 1
ATOM 692 N N . ARG A 1 85 ? -7.577 7.456 -5.889 1.00 75.38 85 ARG A N 1
ATOM 693 C CA . ARG A 1 85 ? -8.959 7.303 -6.376 1.00 75.38 85 ARG A CA 1
ATOM 694 C C . ARG A 1 85 ? -9.772 6.232 -5.662 1.00 75.38 85 ARG A C 1
ATOM 696 O O . ARG A 1 85 ? -10.972 6.421 -5.498 1.00 75.38 85 ARG A O 1
ATOM 703 N N . PHE A 1 86 ? -9.153 5.124 -5.273 1.00 71.94 86 PHE A N 1
ATOM 704 C CA . PHE A 1 86 ? -9.860 3.970 -4.708 1.00 71.94 86 PHE A CA 1
ATOM 705 C C . PHE A 1 86 ? -9.637 3.802 -3.204 1.00 71.94 86 PHE A C 1
ATOM 707 O O . PHE A 1 86 ? -10.498 3.252 -2.526 1.00 71.94 86 PHE A O 1
ATOM 714 N N . PHE A 1 87 ? -8.517 4.295 -2.675 1.00 66.69 87 PHE A N 1
ATOM 715 C CA . PHE A 1 87 ? -8.113 4.101 -1.281 1.00 66.69 87 PHE A CA 1
ATOM 716 C C . PHE A 1 87 ? -8.056 5.394 -0.455 1.00 66.69 87 PHE A C 1
ATOM 718 O O . PHE A 1 87 ? -7.906 5.302 0.759 1.00 66.69 87 PHE A O 1
ATOM 725 N N . ALA A 1 88 ? -8.222 6.585 -1.051 1.00 61.19 88 ALA A N 1
ATOM 726 C CA . ALA A 1 88 ? -8.299 7.837 -0.283 1.00 61.19 88 ALA A CA 1
ATOM 727 C C . ALA A 1 88 ? -9.521 7.900 0.644 1.00 61.19 88 ALA A C 1
ATOM 729 O O . ALA A 1 88 ? -9.514 8.646 1.620 1.00 61.19 88 ALA A O 1
ATOM 730 N N . TYR A 1 89 ? -10.559 7.108 0.367 1.00 60.34 89 TYR A N 1
ATOM 731 C CA . TYR A 1 89 ? -11.678 6.945 1.280 1.00 60.34 89 TYR A CA 1
ATOM 732 C C . TYR A 1 89 ? -11.416 5.759 2.209 1.00 60.34 89 TYR A C 1
ATOM 734 O O . TYR A 1 89 ? -11.844 4.631 1.965 1.00 60.34 89 TYR A O 1
ATOM 742 N N . HIS A 1 90 ? -10.691 6.006 3.295 1.00 62.56 90 HIS A N 1
ATOM 743 C CA . HIS A 1 90 ? -10.839 5.158 4.470 1.00 62.56 90 HIS A CA 1
ATOM 744 C C . HIS A 1 90 ? -12.221 5.455 5.048 1.00 62.56 90 HIS A C 1
ATOM 746 O O . HIS A 1 90 ? -12.487 6.596 5.427 1.00 62.56 90 HIS A O 1
ATOM 752 N N . ARG A 1 91 ? -13.126 4.461 5.054 1.00 65.50 91 ARG A N 1
ATOM 753 C CA . ARG A 1 91 ? -14.409 4.618 5.752 1.00 65.50 91 ARG A CA 1
ATOM 754 C C . ARG A 1 91 ? -14.077 5.006 7.195 1.00 65.50 91 ARG A C 1
ATOM 756 O O . ARG A 1 91 ? -13.238 4.355 7.818 1.00 65.50 91 ARG A O 1
ATOM 763 N N . GLU A 1 92 ? -14.677 6.088 7.689 1.00 72.19 92 GLU A N 1
ATOM 764 C CA . GLU A 1 92 ? -14.521 6.483 9.089 1.00 72.19 92 GLU A CA 1
ATOM 765 C C . GLU A 1 92 ? -14.861 5.291 9.992 1.00 72.19 92 GLU A C 1
ATOM 767 O O . GLU A 1 92 ? -15.725 4.477 9.654 1.00 72.19 92 GLU A O 1
ATOM 772 N N . ASN A 1 93 ? -14.169 5.166 11.128 1.00 77.31 93 ASN A N 1
ATOM 773 C CA . ASN A 1 93 ? -14.423 4.093 12.086 1.00 77.31 93 ASN A CA 1
ATOM 774 C C . ASN A 1 93 ? -15.864 4.198 12.610 1.00 77.31 93 ASN A C 1
ATOM 776 O O . ASN A 1 93 ? -16.135 4.916 13.572 1.00 77.31 93 ASN A O 1
ATOM 780 N N . VAL A 1 94 ? -16.785 3.447 12.002 1.00 85.19 94 VAL A N 1
ATOM 781 C CA . VAL A 1 94 ? -18.221 3.448 12.336 1.00 85.19 94 VAL A CA 1
ATOM 782 C C . VAL A 1 94 ? -18.451 3.092 13.811 1.00 85.19 94 VAL A C 1
ATOM 784 O O . VAL A 1 94 ? -19.355 3.619 14.455 1.00 85.19 94 VAL A O 1
ATOM 787 N N . CYS A 1 95 ? -17.570 2.266 14.383 1.00 91.38 95 CYS A N 1
ATOM 788 C CA . CYS A 1 95 ? -17.628 1.826 15.778 1.00 91.38 95 CYS A CA 1
ATOM 789 C C . CYS A 1 95 ? -16.757 2.652 16.747 1.00 91.38 95 CYS A C 1
ATOM 791 O O . CYS A 1 95 ? -16.576 2.239 17.893 1.00 91.38 95 CYS A O 1
ATOM 793 N N . ALA A 1 96 ? -16.246 3.823 16.338 1.00 89.88 96 ALA A N 1
ATOM 794 C CA . ALA A 1 96 ? -15.373 4.662 17.171 1.00 89.88 96 ALA A CA 1
ATOM 795 C C . ALA A 1 96 ? -16.025 5.110 18.493 1.00 89.88 96 ALA A C 1
ATOM 797 O O . ALA A 1 96 ? -15.347 5.265 19.508 1.00 89.88 96 ALA A O 1
ATOM 798 N N . ASN A 1 97 ? -17.348 5.299 18.510 1.00 90.50 97 ASN A N 1
ATOM 799 C CA . ASN A 1 97 ? -18.070 5.678 19.728 1.00 90.50 97 ASN A CA 1
ATOM 800 C C . ASN A 1 97 ? -18.030 4.561 20.782 1.00 90.50 97 ASN A C 1
ATOM 802 O O . ASN A 1 97 ? -17.725 4.824 21.944 1.00 90.50 97 ASN A O 1
ATOM 806 N N . ASN A 1 98 ? -18.252 3.314 20.357 1.00 90.56 98 ASN A N 1
ATOM 807 C CA . ASN A 1 98 ? -18.185 2.141 21.229 1.00 90.56 98 ASN A CA 1
ATOM 808 C C . ASN A 1 98 ? -16.756 1.924 21.750 1.00 90.56 98 ASN A C 1
ATOM 810 O O . ASN A 1 98 ? -16.559 1.636 22.928 1.00 90.56 98 ASN A O 1
ATOM 814 N N . GLU A 1 99 ? -15.746 2.129 20.899 1.00 89.81 99 GLU A N 1
ATOM 815 C CA . GLU A 1 99 ? -14.339 2.080 21.308 1.00 89.81 99 GLU A CA 1
ATOM 816 C C . GLU A 1 99 ? -14.035 3.128 22.388 1.00 89.81 99 GLU A C 1
ATOM 818 O O . GLU A 1 99 ? -13.434 2.816 23.4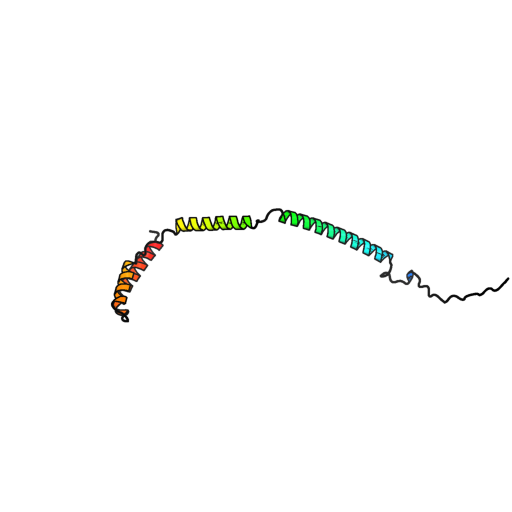17 1.00 89.81 99 GLU A O 1
ATOM 823 N N . LYS A 1 100 ? -14.515 4.363 22.212 1.00 93.25 100 LYS A N 1
ATOM 824 C CA . LYS A 1 100 ? -14.343 5.438 23.195 1.00 93.25 100 LYS A CA 1
ATOM 825 C C . LYS A 1 100 ? -14.993 5.105 24.540 1.00 93.25 100 LYS A C 1
ATOM 827 O O . LYS A 1 100 ? -14.406 5.402 25.582 1.00 93.25 100 LYS A O 1
ATOM 832 N N . GLU A 1 101 ? -16.169 4.483 24.539 1.00 92.56 101 GLU A N 1
ATOM 833 C CA . GLU A 1 101 ? -16.847 4.036 25.762 1.00 92.56 101 GLU A CA 1
ATOM 834 C C . GLU A 1 101 ? -16.086 2.910 26.470 1.00 92.56 101 GLU A C 1
ATOM 836 O O . GLU A 1 101 ? -15.877 2.981 27.685 1.00 92.56 101 GLU A O 1
ATOM 841 N N . ILE A 1 102 ? -15.593 1.917 25.721 1.00 92.69 102 ILE A N 1
ATOM 842 C CA . ILE A 1 102 ? -14.743 0.846 26.260 1.00 92.69 102 ILE A CA 1
ATOM 843 C C . ILE A 1 102 ? -13.483 1.445 26.886 1.00 92.69 102 ILE A C 1
ATOM 845 O O . ILE A 1 102 ? -13.165 1.151 28.041 1.00 92.69 102 ILE A O 1
ATOM 849 N N . MET A 1 103 ? -12.794 2.331 26.166 1.00 91.81 103 MET A N 1
ATOM 850 C CA . MET A 1 103 ? -11.578 2.983 26.648 1.00 91.81 103 MET A CA 1
ATOM 851 C C . MET A 1 103 ? -11.847 3.821 27.898 1.00 91.81 103 MET A C 1
ATOM 853 O O . MET A 1 103 ? -11.099 3.730 28.870 1.00 91.81 103 MET A O 1
ATOM 857 N N . SER A 1 104 ? -12.952 4.569 27.933 1.00 94.50 104 SER A N 1
ATOM 858 C CA . SER A 1 104 ? -13.362 5.324 29.119 1.00 94.50 104 SER A CA 1
ATOM 859 C C . SER A 1 104 ? -13.630 4.410 30.323 1.00 94.50 104 SER A C 1
ATOM 861 O O . SER A 1 104 ? -13.157 4.693 31.426 1.00 94.50 104 SER A O 1
ATOM 863 N N . CYS A 1 105 ? -14.305 3.273 30.121 1.00 93.31 105 CYS A N 1
ATOM 864 C CA . CYS A 1 105 ? -14.578 2.301 31.180 1.00 93.31 105 CYS A CA 1
ATOM 865 C C . CYS A 1 105 ? -13.300 1.651 31.726 1.00 93.31 105 CYS A C 1
ATOM 867 O O . CYS A 1 105 ? -13.155 1.510 32.945 1.00 93.31 105 CYS A O 1
ATOM 869 N N . LEU A 1 106 ? -12.362 1.291 30.843 1.00 92.56 106 LEU A N 1
ATOM 870 C CA . LEU A 1 106 ? -11.073 0.705 31.215 1.00 92.56 106 LEU A CA 1
ATOM 871 C C . LEU A 1 106 ? -10.193 1.707 31.968 1.00 92.56 106 LEU A C 1
ATOM 873 O O . LEU A 1 106 ? -9.579 1.342 32.970 1.00 92.56 106 LEU A O 1
ATOM 877 N N . MET A 1 107 ? -10.187 2.975 31.545 1.00 92.50 107 MET A N 1
ATOM 878 C CA . MET A 1 107 ? -9.491 4.051 32.257 1.00 92.50 107 MET A CA 1
ATOM 879 C C . MET A 1 107 ? -10.091 4.303 33.645 1.00 92.50 107 MET A C 1
ATOM 881 O O . MET A 1 107 ? -9.352 4.548 34.596 1.00 92.50 107 MET A O 1
ATOM 885 N N . ALA A 1 108 ? -11.415 4.202 33.785 1.00 94.06 108 ALA A N 1
ATOM 886 C CA . ALA A 1 108 ? -12.097 4.340 35.071 1.00 94.06 108 ALA A CA 1
ATOM 887 C C . ALA A 1 108 ? -11.929 3.112 35.990 1.00 94.06 108 ALA A C 1
ATOM 889 O O . ALA A 1 108 ? -12.081 3.230 37.206 1.00 94.06 108 ALA A O 1
ATOM 890 N N . ASN A 1 109 ? -11.622 1.933 35.436 1.00 89.75 109 ASN A N 1
ATOM 891 C CA . ASN A 1 109 ? -11.520 0.667 36.170 1.00 89.75 109 ASN A CA 1
ATOM 892 C C . ASN A 1 109 ? -10.193 -0.064 35.889 1.00 89.75 109 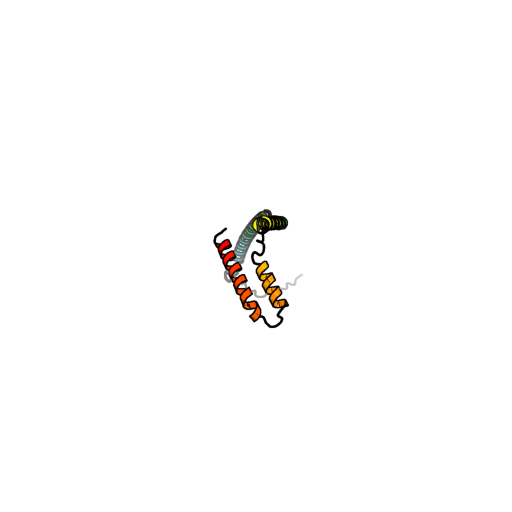ASN A C 1
ATOM 894 O O . ASN A 1 109 ? -10.197 -1.171 35.333 1.00 89.75 109 ASN A O 1
ATOM 898 N N . PRO A 1 110 ? -9.047 0.492 36.320 1.00 88.94 110 PRO A N 1
ATOM 899 C CA . PRO A 1 110 ? -7.760 -0.168 36.144 1.00 88.94 110 PRO A CA 1
ATOM 900 C C . PRO A 1 110 ? -7.744 -1.528 36.863 1.00 88.94 110 PRO A C 1
ATOM 902 O O . PRO A 1 110 ? -8.160 -1.655 38.016 1.00 88.94 110 PRO A O 1
ATOM 905 N N . GLY A 1 111 ? -7.299 -2.574 36.162 1.00 88.56 111 GLY A N 1
ATOM 906 C CA . GLY A 1 111 ? -7.200 -3.939 36.698 1.00 88.56 111 GLY A CA 1
ATOM 907 C C . GLY A 1 111 ? -8.528 -4.693 36.865 1.00 88.56 111 GLY A C 1
ATOM 908 O O . GLY A 1 111 ? -8.519 -5.827 37.339 1.00 88.56 111 GLY A O 1
ATOM 909 N N . ARG A 1 112 ? -9.676 -4.117 36.474 1.00 89.31 112 ARG A N 1
ATOM 910 C CA . ARG A 1 112 ? -11.000 -4.770 36.559 1.00 89.31 112 ARG A CA 1
ATOM 911 C C . ARG A 1 112 ? -11.713 -4.814 35.205 1.00 89.31 112 ARG A C 1
ATOM 913 O O . ARG A 1 112 ? -12.837 -4.338 35.071 1.00 89.31 112 ARG A O 1
ATOM 920 N N . ILE A 1 113 ? -11.068 -5.449 34.228 1.00 87.69 113 ILE A N 1
ATOM 921 C CA . ILE A 1 113 ? -11.512 -5.535 32.824 1.00 87.69 113 ILE A CA 1
ATOM 922 C C . ILE A 1 113 ? -12.930 -6.122 32.690 1.00 87.69 113 ILE A C 1
ATOM 924 O O . ILE A 1 113 ? -13.733 -5.620 31.911 1.00 87.69 113 ILE A O 1
ATOM 928 N N . LEU A 1 114 ? -13.283 -7.123 33.507 1.00 89.75 114 LEU A N 1
ATOM 929 C CA . LEU A 1 114 ? -14.590 -7.796 33.442 1.00 89.75 114 LEU A CA 1
ATOM 930 C C . LEU A 1 114 ? -15.789 -6.870 33.699 1.00 89.75 114 LEU A C 1
ATOM 932 O O . LEU A 1 114 ? -16.889 -7.164 33.243 1.00 89.75 114 LEU A O 1
ATOM 936 N N . LYS A 1 115 ? -15.608 -5.732 34.385 1.00 87.00 115 LYS A N 1
ATOM 937 C CA . LYS A 1 115 ? -16.695 -4.752 34.559 1.00 87.00 115 LYS A CA 1
ATOM 938 C C . LYS A 1 115 ? -17.109 -4.099 33.239 1.00 87.00 115 LYS A C 1
ATOM 940 O O . LYS A 1 115 ? -18.267 -3.725 33.086 1.00 87.00 115 LYS A O 1
ATOM 945 N N . CYS A 1 116 ? -16.179 -3.996 32.296 1.00 91.12 116 CYS A N 1
ATOM 946 C CA . CYS A 1 116 ? -16.400 -3.412 30.979 1.00 91.12 116 CYS A CA 1
ATOM 947 C C . CYS A 1 116 ? -16.797 -4.463 29.927 1.00 91.12 116 CYS A C 1
ATOM 949 O O . CYS A 1 116 ? -16.969 -4.108 28.769 1.00 91.12 116 CYS A O 1
ATOM 951 N N . ALA A 1 117 ? -16.962 -5.739 30.308 1.00 89.19 117 ALA A N 1
ATOM 952 C CA . ALA A 1 117 ? -17.237 -6.831 29.368 1.00 89.19 117 ALA A CA 1
ATOM 953 C C . ALA A 1 117 ? -18.520 -6.614 28.547 1.00 89.19 117 ALA A C 1
ATOM 955 O O . ALA A 1 117 ? -18.522 -6.846 27.347 1.00 89.19 117 ALA A O 1
ATOM 956 N N . HIS A 1 118 ? -19.574 -6.074 29.161 1.00 90.44 118 HIS A N 1
ATOM 957 C CA . HIS A 1 118 ? -20.831 -5.767 28.469 1.00 90.44 118 HIS A CA 1
ATOM 958 C C . HIS A 1 118 ? -20.675 -4.726 27.342 1.00 90.44 118 HIS A C 1
ATOM 960 O O . HIS A 1 118 ? -21.434 -4.735 26.379 1.00 90.44 118 HIS A O 1
ATOM 966 N N . LEU A 1 119 ? -19.681 -3.833 27.429 1.00 91.56 119 LEU A N 1
ATOM 967 C CA . LEU A 1 119 ? -19.406 -2.855 26.371 1.00 91.56 119 LEU A CA 1
ATOM 968 C C . LEU A 1 119 ? -18.773 -3.520 25.141 1.00 91.56 119 LEU A C 1
ATOM 970 O O . LEU A 1 119 ? -18.937 -3.024 24.027 1.00 91.56 119 LEU A O 1
ATOM 974 N N . ALA A 1 120 ? -18.093 -4.658 25.326 1.00 90.31 120 ALA A N 1
ATOM 975 C CA . ALA A 1 120 ? -17.535 -5.432 24.223 1.00 90.31 120 ALA A CA 1
ATOM 976 C C . ALA A 1 120 ? -18.638 -6.044 23.347 1.00 90.31 120 ALA A C 1
ATOM 978 O O . ALA A 1 120 ? -18.509 -6.014 22.129 1.00 90.31 120 ALA A O 1
ATOM 979 N N . GLU A 1 121 ? -19.757 -6.490 23.929 1.00 90.88 121 GLU A N 1
ATOM 980 C CA . GLU A 1 121 ? -20.898 -7.032 23.169 1.00 90.88 121 GLU A CA 1
ATOM 981 C C . GLU A 1 121 ? -21.472 -5.995 22.186 1.00 90.88 121 GLU A C 1
ATOM 983 O O . GLU A 1 121 ? -21.758 -6.300 21.026 1.00 90.88 121 GLU A O 1
ATOM 988 N N . ASN A 1 122 ? -21.576 -4.734 22.619 1.00 91.00 122 ASN A N 1
ATOM 989 C CA . ASN A 1 122 ? -22.038 -3.634 21.768 1.00 91.00 122 ASN A CA 1
ATOM 990 C C . ASN A 1 122 ? -21.050 -3.326 20.633 1.00 91.00 122 ASN A C 1
ATOM 992 O O . ASN A 1 122 ? -21.455 -3.019 19.508 1.00 91.00 122 ASN A O 1
ATOM 996 N N . TYR A 1 123 ? -19.751 -3.420 20.916 1.00 92.38 123 TYR A N 1
ATOM 997 C CA . TYR A 1 123 ? -18.701 -3.228 19.922 1.00 92.38 123 TYR A CA 1
ATOM 998 C C . TYR A 1 123 ? -18.663 -4.369 18.896 1.00 92.38 123 TYR A C 1
ATOM 1000 O O . TYR A 1 123 ? -18.632 -4.104 17.695 1.00 92.38 123 TYR A O 1
ATOM 1008 N N . GLU A 1 124 ? -18.761 -5.623 19.341 1.00 93.38 124 GLU A N 1
ATOM 1009 C CA . GLU A 1 124 ? -18.830 -6.808 18.477 1.00 93.38 124 GLU A CA 1
ATOM 1010 C C . GLU A 1 124 ? -20.054 -6.781 17.561 1.00 93.38 124 GLU A C 1
ATOM 1012 O O . GLU A 1 124 ? -19.949 -7.095 16.371 1.00 93.38 124 GLU A O 1
ATOM 1017 N N . LYS A 1 125 ? -21.205 -6.344 18.083 1.00 93.88 125 LYS A N 1
ATOM 1018 C CA . LYS A 1 125 ? -22.410 -6.153 17.275 1.00 93.88 125 LYS A CA 1
ATOM 1019 C C . LYS A 1 125 ? -22.206 -5.086 16.200 1.00 93.88 125 LYS A C 1
ATOM 1021 O O . LYS A 1 125 ? -22.486 -5.349 15.037 1.00 93.88 125 LYS A O 1
ATOM 1026 N N . CYS A 1 126 ? -21.653 -3.928 16.563 1.00 93.06 126 CYS A N 1
ATOM 1027 C CA . CYS A 1 126 ? -21.346 -2.862 15.605 1.00 93.06 126 CYS A CA 1
ATOM 1028 C C . CYS A 1 126 ? -20.395 -3.333 14.494 1.00 93.06 126 CYS A C 1
ATOM 1030 O O . CYS A 1 126 ? -20.624 -3.049 13.320 1.00 93.06 126 CYS A O 1
ATOM 1032 N N . ILE A 1 127 ? -19.358 -4.101 14.847 1.00 91.88 127 ILE A N 1
ATOM 1033 C CA . ILE A 1 127 ? -18.442 -4.694 13.866 1.00 91.88 127 ILE A CA 1
ATOM 1034 C C . ILE A 1 127 ? -19.183 -5.669 12.956 1.00 91.88 127 ILE A C 1
ATOM 1036 O O . ILE A 1 127 ? -18.987 -5.633 11.746 1.00 91.88 127 ILE A O 1
ATOM 1040 N N . SER A 1 128 ? -20.016 -6.540 13.523 1.00 92.44 128 SER A N 1
ATOM 1041 C CA . SER A 1 128 ? -20.754 -7.547 12.758 1.00 92.44 128 SER A CA 1
ATOM 1042 C C . SER A 1 128 ? -21.719 -6.900 11.764 1.00 92.44 128 SER A C 1
ATOM 1044 O O . SER A 1 128 ? -21.753 -7.295 10.599 1.00 92.44 128 SER A O 1
ATOM 1046 N N . ASP A 1 129 ? -22.445 -5.869 12.195 1.00 91.62 129 ASP A N 1
ATOM 1047 C CA . ASP A 1 129 ? -23.369 -5.109 11.349 1.00 91.62 129 ASP A CA 1
ATOM 1048 C C . ASP A 1 129 ? -22.609 -4.385 10.222 1.00 91.62 129 ASP A C 1
ATOM 1050 O O . ASP A 1 129 ? -22.991 -4.475 9.054 1.00 91.62 129 ASP A O 1
ATOM 1054 N N . PHE A 1 130 ? -21.473 -3.753 10.538 1.00 89.31 130 PHE A N 1
ATOM 1055 C CA . PHE A 1 130 ? -20.619 -3.101 9.542 1.00 89.31 130 PHE A CA 1
ATOM 1056 C C . PHE A 1 130 ? -20.017 -4.099 8.542 1.00 89.31 130 PHE A C 1
ATOM 1058 O O . PHE A 1 130 ? -19.996 -3.847 7.338 1.00 89.31 130 PHE A O 1
ATOM 1065 N N . GLN A 1 131 ? -19.561 -5.263 9.010 1.00 89.12 131 GLN A N 1
ATOM 1066 C CA . GLN A 1 131 ? -19.073 -6.330 8.136 1.00 89.12 131 GLN A CA 1
ATOM 1067 C C . GLN A 1 131 ? -20.167 -6.803 7.178 1.00 89.12 131 GLN A C 1
ATOM 1069 O O . GLN A 1 131 ? -19.901 -6.978 5.990 1.00 89.12 131 GLN A O 1
ATOM 1074 N N . GLN A 1 132 ? -21.399 -6.977 7.664 1.00 90.50 132 GLN A N 1
ATOM 1075 C CA . GLN A 1 132 ? -22.532 -7.327 6.810 1.00 90.50 132 GLN A CA 1
ATOM 1076 C C . GLN A 1 132 ? -22.838 -6.230 5.789 1.00 90.50 132 GLN A C 1
ATOM 1078 O O . GLN A 1 132 ? -23.113 -6.546 4.636 1.00 90.50 132 GLN A O 1
ATOM 1083 N N . GLU A 1 133 ? -22.779 -4.956 6.168 1.00 86.56 133 GLU A N 1
ATOM 1084 C CA . GLU A 1 133 ? -22.993 -3.834 5.248 1.00 86.56 133 GLU A CA 1
ATOM 1085 C C . GLU A 1 133 ? -21.955 -3.820 4.115 1.00 86.56 133 GLU A C 1
ATOM 1087 O O . GLU A 1 133 ? -22.321 -3.738 2.939 1.00 86.56 133 GLU A O 1
ATOM 1092 N N . VAL A 1 134 ? -20.677 -4.019 4.458 1.00 84.25 134 VAL A N 1
ATOM 1093 C CA . VAL A 1 134 ? -19.570 -4.099 3.494 1.00 84.25 134 VAL A CA 1
ATOM 1094 C C . VAL A 1 134 ? -19.711 -5.315 2.575 1.00 84.25 134 VAL A C 1
ATOM 1096 O O . VAL A 1 134 ? -19.556 -5.182 1.362 1.00 84.25 134 VAL A O 1
ATOM 1099 N N . LEU A 1 135 ? -20.037 -6.492 3.119 1.00 86.00 135 LEU A N 1
ATOM 1100 C CA . LEU A 1 135 ? -20.232 -7.717 2.329 1.00 86.00 135 LEU A CA 1
ATOM 1101 C C . LEU A 1 135 ? -21.452 -7.628 1.403 1.00 86.00 135 LEU A C 1
ATOM 1103 O O . LEU A 1 135 ? -21.428 -8.173 0.302 1.00 86.00 135 LEU A O 1
ATOM 1107 N N . ASN A 1 136 ? -22.499 -6.922 1.829 1.00 86.19 136 ASN A N 1
ATOM 1108 C CA . ASN A 1 136 ? -23.708 -6.700 1.040 1.00 86.19 136 ASN A CA 1
ATOM 1109 C C . ASN A 1 136 ? -23.570 -5.543 0.031 1.00 86.19 136 ASN A C 1
ATOM 1111 O O . ASN A 1 136 ? -24.523 -5.269 -0.700 1.00 86.19 136 ASN A O 1
ATOM 1115 N N . GLY A 1 137 ? -22.408 -4.881 -0.028 1.00 67.94 137 GLY A N 1
ATOM 1116 C CA . GLY A 1 137 ? -22.092 -3.854 -1.021 1.00 67.94 137 GLY A CA 1
ATOM 1117 C C . GLY A 1 137 ? -22.948 -2.590 -0.922 1.00 67.94 137 GLY A C 1
ATOM 1118 O O . GLY A 1 137 ? -23.192 -1.959 -1.952 1.00 67.94 137 GLY A O 1
ATOM 1119 N N . LYS A 1 138 ? -23.433 -2.252 0.280 1.00 52.81 138 LYS A N 1
ATOM 1120 C CA . LYS A 1 138 ? -24.183 -1.014 0.537 1.00 52.81 138 LYS A CA 1
ATOM 1121 C C . LYS A 1 138 ? -23.285 0.163 0.945 1.00 52.81 138 LYS A C 1
ATOM 1123 O O . LYS A 1 138 ? -22.165 -0.025 1.488 1.00 52.81 138 LYS A O 1
#

Secondary structure (DSSP, 8-state):
-----PPPPP------GGGS-GGG-HHHHHHHHHHHHHHHHHHHHHHHHHHHHHHHHHHS-S--HHHHHHHHHHHHHHHHHHIIIIIS-----TTHHHHHHHHHHHHHSTT-GGGGHHHHHHHHHHHHHHHHHHHTT-

Radius of gyration: 48.26 Å; chains: 1; bounding box: 127×56×92 Å

Sequence (138 aa):
MGSSQSQEEPDVVRISRSEVPDEYNGDLCREELAREREEKLRMREEMARLSELQQRTLSTPLNSSADFEERKRIFDETVERVQSRFFAYHRENVCANNEKEIMSCLMANPGRILKCAHLAENYEKCISDFQQEVLNGK